Protein AF-A0A9X3VA16-F1 (afdb_monomer_lite)

Structure (mmCIF, N/CA/C/O backbone):
data_AF-A0A9X3VA16-F1
#
_entry.id   AF-A0A9X3VA16-F1
#
loop_
_atom_site.group_PDB
_atom_site.id
_atom_site.type_symbol
_atom_site.label_atom_id
_atom_site.la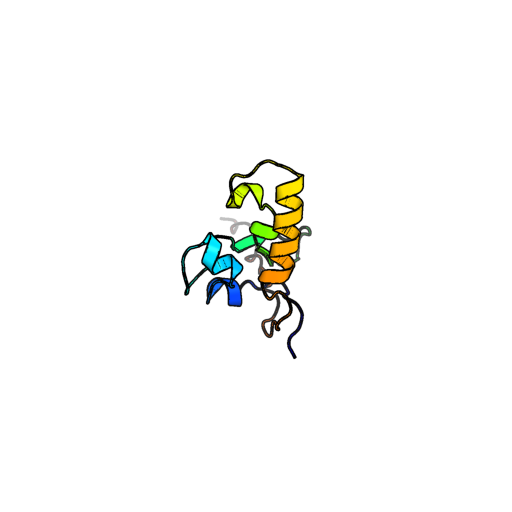bel_alt_id
_atom_site.label_comp_id
_atom_site.label_asym_id
_atom_site.label_entity_id
_atom_site.label_seq_id
_atom_site.pdbx_PDB_ins_code
_atom_site.Cartn_x
_atom_site.Cartn_y
_atom_site.Cartn_z
_atom_site.occupancy
_atom_site.B_iso_or_equiv
_atom_site.auth_seq_id
_atom_site.auth_comp_id
_atom_site.auth_asym_id
_atom_site.auth_atom_id
_atom_site.pdbx_PDB_model_num
ATOM 1 N N . MET A 1 1 ? 3.467 -24.108 -3.478 1.00 45.25 1 MET A N 1
ATOM 2 C CA . MET A 1 1 ? 4.647 -23.305 -3.099 1.00 45.25 1 MET A CA 1
ATOM 3 C C . MET A 1 1 ? 4.642 -22.084 -3.992 1.00 45.25 1 MET A C 1
ATOM 5 O O . MET A 1 1 ? 4.821 -22.261 -5.187 1.00 45.25 1 MET A O 1
ATOM 9 N N . GLY A 1 2 ? 4.381 -20.899 -3.448 1.00 57.66 2 GLY A N 1
ATOM 10 C CA . GLY A 1 2 ? 4.495 -19.650 -4.204 1.00 57.66 2 GLY A CA 1
ATOM 11 C C . GLY A 1 2 ? 5.710 -18.852 -3.734 1.00 57.66 2 GLY A C 1
ATOM 12 O O . GLY A 1 2 ? 6.189 -19.043 -2.614 1.00 57.66 2 GLY A O 1
ATOM 13 N N . ALA A 1 3 ? 6.212 -17.963 -4.586 1.00 63.38 3 ALA A N 1
ATOM 14 C CA . ALA A 1 3 ? 7.319 -17.067 -4.254 1.00 63.38 3 ALA A CA 1
ATOM 15 C C . ALA A 1 3 ? 6.915 -16.064 -3.148 1.00 63.38 3 ALA A C 1
ATOM 17 O O . ALA A 1 3 ? 5.718 -15.839 -2.929 1.00 63.38 3 ALA A O 1
ATOM 18 N N . PRO A 1 4 ? 7.872 -15.426 -2.444 1.00 72.56 4 PRO A N 1
ATOM 19 C CA . PRO A 1 4 ? 7.550 -14.291 -1.582 1.00 72.56 4 PRO A CA 1
ATOM 20 C C . PRO A 1 4 ? 6.821 -13.193 -2.368 1.00 72.56 4 PRO A C 1
ATOM 22 O O . PRO A 1 4 ? 6.943 -13.094 -3.589 1.00 72.56 4 PRO A O 1
ATOM 25 N N . CYS A 1 5 ? 6.056 -12.353 -1.664 1.00 78.75 5 CYS A N 1
ATOM 26 C CA . CYS A 1 5 ? 5.343 -11.240 -2.292 1.00 78.75 5 CYS A CA 1
ATOM 27 C C . CYS A 1 5 ? 6.310 -10.372 -3.113 1.00 78.75 5 CYS A C 1
ATOM 29 O O . CYS A 1 5 ? 7.242 -9.782 -2.569 1.00 78.75 5 CYS A O 1
ATOM 31 N N . ASN A 1 6 ? 6.065 -10.291 -4.421 1.00 80.06 6 ASN A N 1
ATOM 32 C CA . ASN A 1 6 ? 6.876 -9.535 -5.378 1.00 80.06 6 ASN A CA 1
ATOM 33 C C . ASN A 1 6 ? 6.369 -8.101 -5.602 1.00 80.06 6 ASN A C 1
ATOM 35 O O . ASN A 1 6 ? 6.942 -7.363 -6.397 1.00 80.06 6 ASN A O 1
ATOM 39 N N . GLY A 1 7 ? 5.294 -7.697 -4.918 1.00 83.69 7 GLY A N 1
ATOM 40 C CA . GLY A 1 7 ? 4.708 -6.368 -5.084 1.00 83.69 7 GLY A CA 1
ATOM 41 C C . GLY A 1 7 ? 3.855 -6.207 -6.346 1.00 83.69 7 GLY A C 1
ATOM 42 O O . GLY A 1 7 ? 3.679 -5.086 -6.810 1.00 83.69 7 GLY A O 1
ATOM 43 N N . CYS A 1 8 ? 3.286 -7.283 -6.900 1.00 86.06 8 CYS A N 1
ATOM 44 C CA . CYS A 1 8 ? 2.321 -7.183 -8.006 1.00 86.06 8 CYS A CA 1
ATOM 45 C C . CYS A 1 8 ? 1.003 -6.487 -7.606 1.00 86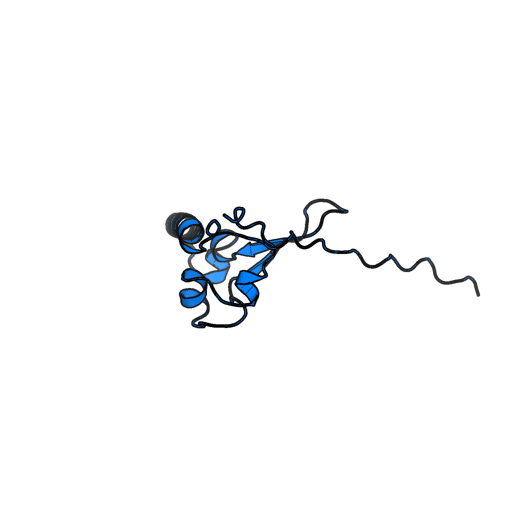.06 8 CYS A C 1
ATOM 47 O O . CYS A 1 8 ? 0.277 -5.998 -8.459 1.00 86.06 8 CYS A O 1
ATOM 49 N N . GLY A 1 9 ? 0.658 -6.456 -6.314 1.00 86.00 9 GLY A N 1
ATOM 50 C CA . GLY A 1 9 ? -0.562 -5.820 -5.803 1.00 86.00 9 GLY A CA 1
ATOM 51 C C . GLY A 1 9 ? -1.867 -6.584 -6.064 1.00 86.00 9 GLY A C 1
ATOM 52 O O . GLY A 1 9 ? -2.879 -6.214 -5.478 1.00 86.00 9 GLY A O 1
ATOM 53 N N . LEU A 1 10 ? -1.852 -7.660 -6.859 1.00 84.62 10 LEU A N 1
ATOM 54 C CA . LEU A 1 10 ? -3.054 -8.388 -7.288 1.00 84.62 10 LEU A CA 1
ATOM 55 C C . LEU A 1 10 ? -3.893 -8.896 -6.107 1.00 84.62 10 LEU A C 1
ATOM 57 O O . LEU A 1 10 ? -5.082 -8.605 -6.017 1.00 84.62 10 LEU A O 1
ATOM 61 N N . CYS A 1 11 ? -3.259 -9.588 -5.159 1.00 82.38 11 CYS A N 1
ATOM 62 C CA . CYS A 1 11 ? -3.928 -10.077 -3.956 1.00 82.38 11 CYS A CA 1
ATOM 63 C C . CYS A 1 11 ? -4.445 -8.922 -3.090 1.00 82.38 11 CYS A C 1
ATOM 65 O O . CYS A 1 11 ? -5.606 -8.938 -2.714 1.00 82.38 11 CYS A O 1
ATOM 67 N N . CYS A 1 12 ? -3.653 -7.866 -2.879 1.00 83.56 12 CYS A N 1
ATOM 68 C CA . CYS A 1 12 ? -4.082 -6.681 -2.126 1.00 83.56 12 CYS A CA 1
ATOM 69 C C . CYS A 1 12 ? -5.241 -5.897 -2.773 1.00 83.56 12 CYS A C 1
ATOM 71 O O . CYS A 1 12 ? -5.902 -5.129 -2.071 1.00 83.56 12 CYS A O 1
ATOM 73 N N . LEU A 1 13 ? -5.433 -6.010 -4.092 1.00 86.50 13 LEU A N 1
ATOM 74 C CA . LEU A 1 13 ? -6.540 -5.402 -4.838 1.00 86.50 13 LEU A CA 1
ATOM 75 C C . LEU A 1 13 ? -7.806 -6.263 -4.780 1.00 86.50 13 LEU A C 1
ATOM 77 O O . LEU A 1 13 ? -8.905 -5.716 -4.703 1.00 86.50 13 LEU A O 1
ATOM 81 N N . ALA A 1 14 ? -7.647 -7.587 -4.818 1.00 85.56 14 ALA A N 1
ATOM 82 C CA . ALA A 1 14 ? -8.750 -8.537 -4.736 1.00 85.56 14 ALA A CA 1
ATOM 83 C C . ALA A 1 14 ? -9.341 -8.590 -3.320 1.00 85.56 14 ALA A C 1
ATOM 85 O O . ALA A 1 14 ? -10.550 -8.421 -3.135 1.00 85.56 14 ALA A O 1
ATOM 86 N N . GLU A 1 15 ? -8.483 -8.781 -2.317 1.00 84.62 15 GLU A N 1
ATOM 87 C CA . GLU A 1 15 ? -8.885 -8.852 -0.921 1.00 84.62 15 GLU A CA 1
ATOM 88 C C . GLU A 1 15 ? -7.805 -8.317 0.036 1.00 84.62 15 GLU A C 1
ATOM 90 O O . GLU A 1 15 ? -6.597 -8.484 -0.160 1.00 84.62 15 GLU A O 1
ATOM 95 N N . PRO A 1 16 ? -8.211 -7.655 1.125 1.00 84.62 16 PRO A N 1
ATOM 96 C CA . PRO A 1 16 ? -7.264 -7.207 2.124 1.00 84.62 16 PRO A CA 1
ATOM 97 C C . PRO A 1 16 ? -6.728 -8.393 2.943 1.00 84.62 16 PRO A C 1
ATOM 99 O O . PRO A 1 16 ? -7.489 -9.202 3.468 1.00 84.62 16 PRO A O 1
ATOM 102 N N . CYS A 1 17 ? -5.407 -8.441 3.150 1.00 84.94 17 CYS A N 1
ATOM 103 C CA . CYS A 1 17 ? -4.781 -9.355 4.117 1.00 84.94 17 CYS A CA 1
ATOM 104 C C . CYS A 1 17 ? -5.306 -9.109 5.553 1.00 84.94 17 CYS A C 1
ATOM 106 O O . CYS A 1 17 ? -5.916 -8.067 5.793 1.00 84.94 17 CYS A O 1
ATOM 108 N N . PRO A 1 18 ? -5.034 -9.974 6.552 1.00 83.88 18 PRO A N 1
ATOM 109 C CA . PRO A 1 18 ? -5.529 -9.782 7.924 1.00 83.88 18 PRO A CA 1
ATOM 110 C C . PRO A 1 18 ? -5.221 -8.399 8.519 1.00 83.88 18 PRO A C 1
ATOM 112 O O . PRO A 1 18 ? -6.086 -7.766 9.124 1.00 83.88 18 PRO A O 1
ATOM 115 N N . LEU A 1 19 ? -4.015 -7.874 8.271 1.00 86.12 19 LEU A N 1
ATOM 116 C CA . LEU A 1 19 ? -3.672 -6.492 8.621 1.00 86.12 19 LEU A CA 1
ATOM 117 C C . LEU A 1 19 ? -4.499 -5.479 7.819 1.00 86.12 19 LEU A C 1
ATOM 119 O O . LEU A 1 19 ? -5.021 -4.518 8.377 1.00 86.12 19 LEU A O 1
ATOM 123 N N . GLY A 1 20 ? -4.616 -5.707 6.511 1.00 87.31 20 GLY A N 1
ATOM 124 C CA . GLY A 1 20 ? -5.443 -4.936 5.591 1.00 87.31 20 GLY A CA 1
ATOM 125 C C . GLY A 1 20 ? -6.888 -4.826 6.067 1.00 87.31 20 GLY A C 1
ATOM 126 O O . GLY A 1 20 ? -7.450 -3.737 6.016 1.00 87.31 20 GLY A O 1
ATOM 127 N N . MET A 1 21 ? -7.478 -5.907 6.582 1.00 89.62 21 MET A N 1
ATOM 128 C CA . MET A 1 21 ? -8.839 -5.908 7.117 1.00 89.62 21 MET A CA 1
ATOM 129 C C . MET A 1 21 ? -8.955 -4.994 8.332 1.00 89.62 21 MET A C 1
ATOM 131 O O . MET A 1 21 ? -9.927 -4.254 8.446 1.00 89.62 21 MET A O 1
ATOM 135 N N . LEU A 1 22 ? -7.949 -4.996 9.212 1.00 87.56 22 LEU A N 1
ATOM 136 C CA . LEU A 1 22 ? -7.926 -4.135 10.393 1.00 87.56 22 LEU A CA 1
ATOM 137 C C . LEU A 1 22 ? -7.833 -2.649 10.014 1.00 87.56 22 LEU A C 1
ATOM 139 O O . LEU A 1 22 ? -8.581 -1.834 10.550 1.00 87.56 22 LEU A O 1
ATOM 143 N N . VAL A 1 23 ? -6.950 -2.300 9.071 1.00 88.06 23 VAL A N 1
ATOM 144 C CA . VAL A 1 23 ? -6.724 -0.895 8.677 1.00 88.06 23 VAL A CA 1
ATOM 145 C C . VAL A 1 23 ? -7.785 -0.359 7.716 1.00 88.06 23 VAL A C 1
ATOM 147 O O . VAL A 1 23 ? -8.131 0.815 7.781 1.00 88.06 23 VAL A O 1
ATOM 150 N N . SER A 1 24 ? -8.330 -1.200 6.834 1.00 87.00 24 SER A N 1
ATOM 151 C CA . SER A 1 24 ? -9.370 -0.802 5.871 1.00 87.00 24 SER A CA 1
ATOM 152 C C . SER A 1 24 ? -10.792 -0.999 6.389 1.00 87.00 24 SER A C 1
ATOM 154 O O . SER A 1 24 ? -11.718 -0.430 5.812 1.00 87.00 24 SER A O 1
ATOM 156 N N . ARG A 1 25 ? -10.975 -1.802 7.450 1.00 88.56 25 ARG A N 1
ATOM 157 C CA . ARG A 1 25 ? -12.276 -2.276 7.958 1.00 88.56 25 ARG A CA 1
ATOM 158 C C . ARG A 1 25 ? -13.136 -2.955 6.885 1.00 88.56 25 ARG A C 1
ATOM 160 O O . ARG A 1 25 ? -14.362 -2.902 6.937 1.00 88.56 25 ARG A O 1
ATOM 167 N N . ARG A 1 26 ? -12.496 -3.594 5.903 1.00 84.88 26 ARG A N 1
ATOM 168 C CA . ARG A 1 26 ? -13.136 -4.310 4.789 1.00 84.88 26 ARG A CA 1
ATOM 169 C C . ARG A 1 26 ? -12.629 -5.743 4.743 1.00 84.88 26 ARG A C 1
ATOM 171 O O . ARG A 1 26 ? -11.519 -6.016 5.183 1.00 84.88 26 ARG A O 1
ATOM 178 N N . ARG A 1 27 ? -13.445 -6.649 4.207 1.00 84.56 27 ARG A N 1
ATOM 179 C CA . ARG A 1 27 ? -13.068 -8.055 3.974 1.00 84.56 27 ARG A CA 1
ATOM 180 C C . ARG A 1 27 ? -12.882 -8.394 2.496 1.00 84.56 27 ARG A C 1
ATOM 182 O O . ARG A 1 27 ? -12.369 -9.455 2.192 1.00 84.56 27 ARG A O 1
ATOM 189 N N . THR A 1 28 ? -13.278 -7.499 1.595 1.00 85.00 28 THR A N 1
ATOM 190 C CA . THR A 1 28 ? -13.183 -7.672 0.142 1.00 85.00 28 THR A CA 1
ATOM 191 C C . THR A 1 28 ? -12.784 -6.354 -0.522 1.00 85.00 28 THR A C 1
ATOM 193 O O . THR A 1 28 ? -12.996 -5.273 0.043 1.00 85.00 28 THR A O 1
ATOM 196 N N . GLY A 1 29 ? -12.209 -6.448 -1.721 1.00 86.44 29 GLY A N 1
ATOM 197 C CA . GLY A 1 29 ? -11.755 -5.306 -2.507 1.00 86.44 29 GLY A CA 1
ATOM 198 C C . GLY A 1 29 ? -10.388 -4.769 -2.084 1.00 86.44 29 GLY A C 1
ATOM 199 O O . GLY A 1 29 ? -9.674 -5.358 -1.272 1.00 86.44 29 GLY A O 1
ATOM 200 N N . ALA A 1 30 ? -10.027 -3.617 -2.649 1.00 88.81 30 ALA A N 1
ATOM 201 C CA . ALA A 1 30 ? -8.683 -3.077 -2.519 1.00 88.81 30 ALA A CA 1
ATOM 202 C C . ALA A 1 30 ? -8.354 -2.607 -1.092 1.00 88.81 30 ALA A C 1
ATOM 204 O O . ALA A 1 30 ? -9.084 -1.830 -0.469 1.00 88.81 30 ALA A O 1
ATOM 205 N N . CYS A 1 31 ? -7.195 -3.034 -0.594 1.00 89.69 31 CYS A N 1
ATOM 206 C CA . CYS A 1 31 ? -6.659 -2.606 0.690 1.00 89.69 31 CYS A CA 1
ATOM 207 C C . CYS A 1 31 ? -6.328 -1.103 0.689 1.00 89.69 31 CYS A C 1
ATOM 209 O O . CYS A 1 31 ? -5.557 -0.623 -0.141 1.00 89.69 31 CYS A O 1
ATOM 211 N N . VAL A 1 32 ? -6.813 -0.369 1.699 1.00 90.06 32 VAL A N 1
ATOM 212 C CA . VAL A 1 32 ? -6.561 1.080 1.856 1.00 90.06 32 VAL A CA 1
ATOM 213 C C . VAL A 1 32 ? -5.082 1.424 2.049 1.00 90.06 32 VAL A C 1
ATOM 215 O O . VAL A 1 32 ? -4.681 2.561 1.819 1.00 90.06 32 VAL A O 1
ATOM 218 N N . ALA A 1 33 ? -4.263 0.462 2.482 1.00 90.19 33 ALA A N 1
ATOM 219 C CA . ALA A 1 33 ? -2.829 0.643 2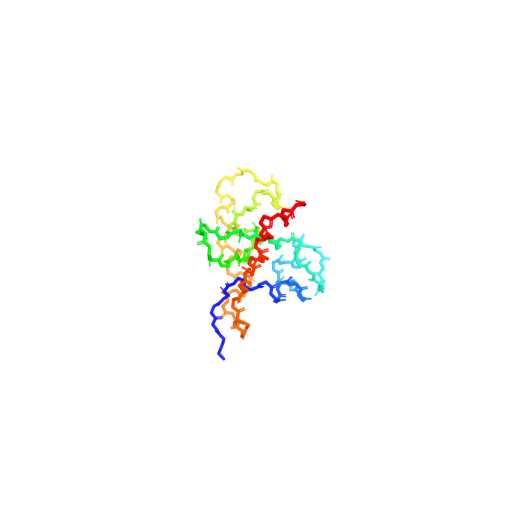.663 1.00 90.19 33 ALA A CA 1
ATOM 220 C C . ALA A 1 33 ? -2.027 0.340 1.387 1.00 90.19 33 ALA A C 1
ATOM 222 O O . ALA A 1 33 ? -0.818 0.520 1.398 1.00 90.19 33 ALA A O 1
ATOM 223 N N . LEU A 1 34 ? -2.637 -0.125 0.294 1.00 90.25 34 LEU A N 1
ATOM 224 C CA . LEU A 1 34 ? -1.911 -0.386 -0.949 1.00 90.25 34 LEU A CA 1
ATOM 225 C C . LEU A 1 34 ? -1.405 0.929 -1.562 1.00 90.25 34 LEU A C 1
ATOM 227 O O . LEU A 1 34 ? -2.166 1.887 -1.714 1.00 90.25 34 LEU A O 1
ATOM 231 N N . ARG A 1 35 ? -0.117 0.998 -1.899 1.00 90.06 35 ARG A N 1
ATOM 232 C CA . ARG A 1 35 ? 0.516 2.177 -2.506 1.00 90.06 35 ARG A CA 1
ATOM 233 C C . ARG A 1 35 ? 1.336 1.763 -3.717 1.00 90.06 35 ARG A C 1
ATOM 235 O O . ARG A 1 35 ? 1.979 0.720 -3.693 1.00 90.06 35 ARG A O 1
ATOM 242 N N . TRP A 1 36 ? 1.320 2.581 -4.762 1.00 89.00 36 TRP A N 1
ATOM 243 C CA . TRP A 1 36 ? 2.220 2.422 -5.900 1.00 89.00 36 TRP A CA 1
ATOM 244 C C . TRP A 1 36 ? 3.583 3.038 -5.572 1.00 89.00 36 TRP A C 1
ATOM 246 O O . TRP A 1 36 ? 3.650 4.172 -5.102 1.00 89.00 36 TRP A O 1
ATOM 256 N N . SER A 1 37 ? 4.654 2.291 -5.815 1.00 88.44 37 SER A N 1
ATOM 257 C CA . SER A 1 37 ? 6.038 2.749 -5.757 1.00 88.44 37 SER A CA 1
ATOM 258 C C . SER A 1 37 ? 6.563 2.823 -7.190 1.00 88.44 37 SER A C 1
ATOM 260 O O . SER A 1 37 ? 6.683 1.774 -7.831 1.00 88.44 37 SER A O 1
ATOM 262 N N . PRO A 1 38 ? 6.882 4.018 -7.714 1.00 85.25 38 PRO A N 1
ATOM 263 C CA . PRO A 1 38 ? 7.514 4.125 -9.022 1.00 85.25 38 PRO A CA 1
ATOM 264 C C . PRO A 1 38 ? 8.876 3.421 -9.007 1.00 85.25 38 PRO A C 1
ATOM 266 O O . PRO A 1 38 ? 9.487 3.255 -7.946 1.00 85.25 38 PRO A O 1
ATOM 269 N N . ALA A 1 39 ? 9.335 2.989 -10.179 1.00 83.31 39 ALA A N 1
ATOM 270 C CA . ALA A 1 39 ? 10.680 2.458 -10.317 1.00 83.31 39 ALA A CA 1
ATOM 271 C C . ALA A 1 39 ? 11.716 3.563 -10.095 1.00 83.31 39 ALA A C 1
ATOM 273 O O . ALA A 1 39 ? 11.519 4.706 -10.508 1.00 83.31 39 ALA A O 1
ATOM 274 N N . GLU A 1 40 ? 12.826 3.210 -9.454 1.00 81.75 40 GLU A N 1
ATOM 275 C CA . GLU A 1 40 ? 13.925 4.145 -9.201 1.00 81.75 40 GLU A CA 1
ATOM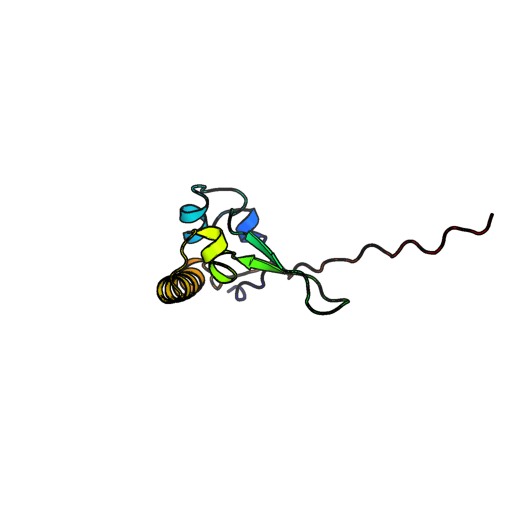 276 C C . GLU A 1 40 ? 14.707 4.452 -10.484 1.00 81.75 40 GLU A C 1
ATOM 278 O O . GLU A 1 40 ? 15.234 5.554 -10.638 1.00 81.75 40 GLU A O 1
ATOM 283 N N . ARG A 1 41 ? 14.772 3.493 -11.420 1.00 79.19 41 ARG A N 1
ATOM 284 C CA . ARG A 1 41 ? 15.506 3.642 -12.678 1.00 79.19 41 ARG A CA 1
ATOM 285 C C . ARG A 1 41 ? 14.574 3.834 -13.875 1.00 79.19 41 ARG A C 1
ATOM 287 O O . ARG A 1 41 ? 13.549 3.157 -13.978 1.00 79.19 41 ARG A O 1
ATOM 294 N N . PRO A 1 42 ? 14.950 4.701 -14.832 1.00 71.19 42 PRO A N 1
ATOM 295 C CA . PRO A 1 42 ? 14.278 4.779 -16.121 1.00 71.19 42 PRO A CA 1
ATOM 296 C C . PRO A 1 42 ? 14.331 3.426 -16.846 1.00 71.19 42 PRO A C 1
ATOM 298 O O . PRO A 1 42 ? 15.410 2.871 -17.031 1.00 71.19 42 PRO A O 1
ATOM 301 N N . GLY A 1 43 ? 13.174 2.914 -17.274 1.00 72.56 43 GLY A N 1
ATOM 302 C CA . GLY A 1 43 ? 13.059 1.639 -17.998 1.00 72.56 43 GLY A CA 1
ATOM 303 C C . GLY A 1 43 ? 12.667 0.434 -17.137 1.00 72.56 43 GLY A C 1
ATOM 304 O O . GLY A 1 43 ? 12.368 -0.618 -17.691 1.00 72.56 43 GLY A O 1
ATOM 305 N N . GLU A 1 44 ? 12.608 0.583 -15.813 1.00 76.38 44 GLU A N 1
ATOM 306 C CA . GLU A 1 44 ? 12.073 -0.439 -14.908 1.00 76.38 44 GLU A CA 1
ATOM 307 C C . GLU A 1 44 ? 10.574 -0.206 -14.623 1.00 76.38 44 GLU A C 1
ATOM 309 O O . GLU A 1 44 ? 10.086 0.929 -14.605 1.00 76.38 44 GLU A O 1
ATOM 314 N N . GLY A 1 45 ? 9.830 -1.291 -14.387 1.00 76.44 45 GLY A N 1
ATOM 315 C CA . GLY A 1 45 ? 8.439 -1.238 -13.942 1.00 76.44 45 GLY A CA 1
ATOM 316 C C . GLY A 1 45 ? 8.322 -0.869 -12.461 1.00 76.44 45 GLY A C 1
ATOM 317 O O . GLY A 1 45 ? 9.120 -1.311 -11.636 1.00 76.44 45 GLY A O 1
ATOM 318 N N . GLY A 1 46 ? 7.332 -0.045 -12.102 1.00 84.44 46 GLY A N 1
ATOM 319 C CA . GLY A 1 46 ? 7.033 0.223 -10.692 1.00 84.44 46 GLY A CA 1
ATOM 320 C C . GLY A 1 46 ? 6.406 -0.988 -9.994 1.00 84.44 46 GLY A C 1
ATOM 321 O O . GLY A 1 46 ? 6.014 -1.965 -10.626 1.00 84.44 46 GLY A O 1
ATOM 322 N N . ARG A 1 47 ? 6.292 -0.928 -8.669 1.00 86.81 47 ARG A N 1
ATOM 323 C CA . ARG A 1 47 ? 5.736 -2.016 -7.851 1.00 86.81 47 ARG A CA 1
ATOM 324 C C . ARG A 1 47 ? 4.768 -1.494 -6.810 1.00 86.81 47 ARG A C 1
ATOM 326 O O . ARG A 1 47 ? 4.916 -0.383 -6.312 1.00 86.81 47 ARG A O 1
ATOM 333 N N . TYR A 1 48 ? 3.825 -2.321 -6.390 1.00 88.31 48 TYR A N 1
ATOM 334 C CA . TYR A 1 48 ? 2.989 -2.013 -5.242 1.00 88.31 48 TYR A CA 1
ATOM 335 C C . TYR A 1 48 ? 3.681 -2.368 -3.924 1.00 88.31 48 TYR A C 1
ATOM 337 O O . TYR A 1 48 ? 4.280 -3.432 -3.767 1.00 88.31 48 TYR A O 1
ATOM 345 N N . VAL A 1 49 ? 3.545 -1.480 -2.943 1.00 88.31 49 VAL A N 1
ATOM 346 C CA . VAL A 1 49 ? 4.055 -1.638 -1.581 1.00 88.31 49 VAL A CA 1
ATOM 347 C C . VAL A 1 49 ? 2.929 -1.460 -0.566 1.00 88.31 49 VAL A C 1
ATOM 349 O O . VAL A 1 49 ? 1.940 -0.764 -0.808 1.00 88.31 49 VAL A O 1
ATOM 352 N N . CYS A 1 50 ? 3.067 -2.092 0.599 1.00 89.19 50 CYS A N 1
ATOM 353 C CA . CYS A 1 50 ? 2.146 -1.864 1.705 1.00 89.19 50 CYS A CA 1
ATOM 354 C C . CYS A 1 50 ? 2.538 -0.588 2.457 1.00 89.19 50 CYS A C 1
ATOM 356 O O . CYS A 1 50 ? 3.636 -0.497 3.003 1.00 89.19 50 CYS A O 1
ATOM 358 N N . GLY A 1 51 ? 1.617 0.365 2.552 1.00 89.88 51 GLY A N 1
ATOM 359 C CA . GLY A 1 51 ? 1.758 1.606 3.306 1.00 89.88 51 GLY A CA 1
ATOM 360 C C . GLY A 1 51 ? 2.077 1.363 4.777 1.00 89.88 51 GLY A C 1
ATOM 361 O O . GLY A 1 51 ? 2.916 2.054 5.319 1.00 89.88 51 GLY A O 1
ATOM 362 N N . MET A 1 52 ? 1.556 0.303 5.403 1.00 89.12 52 MET A N 1
ATOM 363 C CA . MET A 1 52 ? 1.933 -0.048 6.784 1.00 89.12 52 MET A CA 1
ATOM 364 C C . MET A 1 52 ? 3.412 -0.451 6.946 1.00 89.12 52 MET A C 1
ATOM 366 O O . MET A 1 52 ? 3.943 -0.431 8.053 1.00 89.12 52 MET A O 1
ATOM 370 N N . VAL A 1 53 ? 4.087 -0.822 5.854 1.00 86.56 53 VAL A N 1
ATOM 371 C CA . VAL A 1 53 ? 5.517 -1.171 5.841 1.00 86.56 53 VAL A CA 1
ATOM 372 C C . VAL A 1 53 ? 6.374 0.005 5.369 1.00 86.56 53 VAL A C 1
ATOM 374 O O . VAL A 1 53 ? 7.446 0.238 5.932 1.00 86.56 53 VAL A O 1
ATOM 377 N N . ALA A 1 54 ? 5.919 0.709 4.330 1.00 88.50 54 ALA A N 1
ATOM 378 C CA . ALA A 1 54 ? 6.636 1.822 3.713 1.00 88.50 54 ALA A CA 1
ATOM 379 C C . ALA A 1 54 ? 6.507 3.122 4.521 1.00 88.50 54 ALA A C 1
ATOM 381 O O . ALA A 1 54 ? 7.505 3.797 4.749 1.00 88.50 54 ALA A O 1
ATOM 382 N N . ASP A 1 55 ? 5.301 3.434 4.991 1.00 87.94 55 ASP A N 1
ATOM 383 C CA . ASP A 1 55 ? 4.975 4.626 5.774 1.00 87.94 55 ASP A CA 1
ATOM 384 C C . ASP A 1 55 ? 3.828 4.342 6.774 1.00 87.94 55 ASP A C 1
ATOM 386 O O . ASP A 1 55 ? 2.671 4.730 6.565 1.00 87.94 55 ASP A O 1
ATOM 390 N N . PRO A 1 56 ? 4.112 3.624 7.880 1.00 85.88 56 PRO A N 1
ATOM 391 C CA . PRO A 1 56 ? 3.104 3.344 8.899 1.00 85.88 56 PRO A CA 1
ATOM 392 C C . PRO A 1 56 ? 2.550 4.614 9.557 1.00 85.88 56 PRO A C 1
ATOM 394 O O . PRO A 1 56 ? 1.415 4.593 10.038 1.00 85.88 56 PRO A O 1
ATOM 397 N N . ALA A 1 57 ? 3.311 5.714 9.572 1.00 87.00 57 ALA A N 1
ATOM 398 C CA . ALA A 1 57 ? 2.870 6.980 10.147 1.00 87.00 57 ALA A CA 1
ATOM 399 C C . ALA A 1 57 ? 1.739 7.590 9.312 1.00 87.00 57 ALA A C 1
ATOM 401 O O . ALA A 1 57 ? 0.712 7.969 9.872 1.00 87.00 57 ALA A O 1
ATOM 402 N N . GLY A 1 58 ? 1.872 7.588 7.983 1.00 84.50 58 GLY A N 1
ATOM 403 C CA . GLY A 1 58 ? 0.829 8.051 7.064 1.00 84.50 58 GLY A CA 1
ATOM 404 C C . GLY A 1 58 ? -0.461 7.222 7.091 1.00 84.50 58 GLY A C 1
ATOM 405 O O . GLY A 1 58 ? -1.517 7.730 6.725 1.00 84.50 58 GLY A O 1
ATOM 406 N N . VAL A 1 59 ? -0.412 5.962 7.547 1.00 84.62 59 VAL A N 1
ATOM 407 C CA . VAL A 1 59 ? -1.608 5.101 7.668 1.00 84.62 59 VAL A CA 1
ATOM 408 C C . VAL A 1 59 ? -2.250 5.177 9.058 1.00 84.62 59 VAL A C 1
ATOM 410 O O . VAL A 1 59 ? -3.473 5.175 9.164 1.00 84.62 59 VAL A O 1
ATOM 413 N N . THR A 1 60 ? -1.450 5.222 10.128 1.00 85.00 60 THR A N 1
ATOM 414 C CA . THR A 1 60 ? -1.942 5.153 11.522 1.00 85.00 60 THR A CA 1
ATOM 415 C C . THR A 1 60 ? -2.046 6.506 12.224 1.00 85.00 60 THR A C 1
ATOM 417 O O . THR A 1 60 ? -2.680 6.603 13.272 1.00 85.00 60 THR A O 1
ATOM 420 N N . GLY A 1 61 ? -1.398 7.546 11.695 1.00 84.94 61 GLY A N 1
ATOM 421 C CA . GLY A 1 61 ? -1.253 8.851 12.346 1.00 84.94 61 GLY A CA 1
ATOM 422 C C . GLY A 1 61 ? -0.265 8.867 13.521 1.00 84.94 61 GLY A C 1
ATOM 423 O O . GLY A 1 61 ? -0.078 9.903 14.160 1.00 84.94 61 GLY A O 1
ATOM 424 N N . TRP A 1 62 ? 0.379 7.739 13.840 1.00 84.94 62 TRP A N 1
ATOM 425 C CA . TRP A 1 62 ? 1.321 7.649 14.955 1.00 84.94 62 TRP A CA 1
ATOM 426 C C . TRP A 1 62 ? 2.685 8.228 14.576 1.00 84.94 62 TRP A C 1
ATOM 428 O O . TRP A 1 62 ? 3.177 8.031 13.469 1.00 84.94 62 TRP A O 1
ATOM 438 N N . ARG A 1 63 ? 3.330 8.924 15.519 1.00 86.44 63 ARG A N 1
ATOM 439 C CA . ARG A 1 63 ? 4.621 9.606 15.288 1.00 86.44 63 ARG A CA 1
ATOM 440 C C . ARG A 1 63 ? 5.775 9.052 16.123 1.00 86.44 63 ARG A C 1
ATOM 442 O O . ARG A 1 63 ? 6.916 9.464 15.947 1.00 86.44 63 ARG A O 1
ATOM 449 N N . ASN A 1 64 ? 5.499 8.120 17.035 1.00 89.06 64 ASN A N 1
ATOM 450 C CA . ASN A 1 64 ? 6.533 7.528 17.877 1.00 89.06 64 ASN A CA 1
ATOM 451 C C . ASN A 1 64 ? 7.386 6.540 17.061 1.00 89.06 64 ASN A C 1
ATOM 453 O O . ASN A 1 64 ? 6.890 5.505 16.616 1.00 89.06 64 ASN A O 1
ATOM 457 N N . ALA A 1 65 ? 8.681 6.833 16.915 1.00 85.75 65 ALA A N 1
ATOM 458 C CA . ALA A 1 65 ? 9.618 6.036 16.125 1.00 85.75 65 ALA A CA 1
ATOM 459 C C . ALA A 1 65 ? 9.699 4.561 16.561 1.00 85.75 65 ALA A C 1
ATOM 461 O O . ALA A 1 65 ? 9.781 3.672 15.714 1.00 85.75 65 ALA A O 1
ATOM 462 N N . TRP A 1 66 ? 9.631 4.278 17.865 1.00 88.81 66 TRP A N 1
ATOM 463 C CA . TRP A 1 66 ? 9.625 2.904 18.372 1.00 88.81 66 TRP A CA 1
ATOM 464 C C . TRP A 1 66 ? 8.355 2.162 17.964 1.00 88.81 66 TRP A C 1
ATOM 466 O O . TRP A 1 66 ? 8.430 1.039 17.464 1.00 88.81 66 TRP A O 1
ATOM 476 N N . ALA A 1 67 ? 7.199 2.809 18.106 1.00 86.88 67 ALA A N 1
ATOM 477 C CA . ALA A 1 67 ? 5.925 2.221 17.711 1.00 86.88 67 ALA A CA 1
ATOM 478 C C . ALA A 1 67 ? 5.881 1.934 16.200 1.00 86.88 67 ALA A C 1
ATOM 480 O O . ALA A 1 67 ? 5.456 0.857 15.788 1.00 86.88 67 ALA A O 1
ATOM 481 N N . LEU A 1 68 ? 6.402 2.846 15.373 1.00 87.38 68 LEU A N 1
ATOM 482 C CA . LEU A 1 68 ? 6.484 2.667 13.919 1.00 87.38 68 LEU A CA 1
ATOM 483 C C . LEU A 1 68 ? 7.388 1.491 13.518 1.00 87.38 68 LEU A C 1
ATOM 485 O O . LEU A 1 68 ? 7.047 0.739 12.603 1.00 87.38 68 LEU A O 1
ATOM 489 N N . ARG A 1 69 ? 8.510 1.274 14.220 1.00 86.19 69 ARG A N 1
ATOM 490 C CA . ARG A 1 69 ? 9.385 0.109 13.986 1.00 86.19 69 ARG A CA 1
ATOM 491 C C . ARG A 1 69 ? 8.677 -1.207 14.298 1.00 86.19 69 ARG A C 1
ATOM 493 O O . ARG A 1 69 ? 8.756 -2.142 13.500 1.00 86.19 69 ARG A O 1
ATOM 500 N N . TRP A 1 70 ? 7.965 -1.266 15.422 1.00 87.88 70 TRP A N 1
ATOM 501 C CA . TRP A 1 70 ? 7.164 -2.433 15.796 1.00 87.88 70 TRP A CA 1
ATOM 502 C C . TRP A 1 70 ? 6.033 -2.693 14.800 1.00 87.88 70 TRP A C 1
ATOM 504 O O . TRP A 1 70 ? 5.863 -3.829 14.357 1.00 87.88 70 TRP A O 1
ATOM 514 N N . LEU A 1 71 ? 5.318 -1.645 14.381 1.00 86.88 71 LEU A N 1
ATOM 515 C 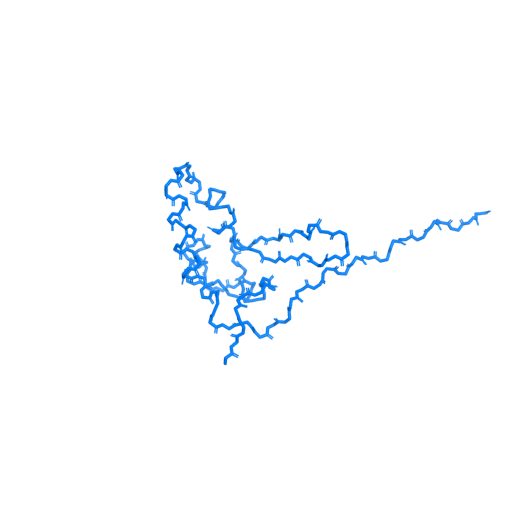CA . LEU A 1 71 ? 4.270 -1.733 13.364 1.00 86.88 71 LEU A CA 1
ATOM 516 C C . LEU A 1 71 ? 4.808 -2.289 12.048 1.00 86.88 71 LEU A C 1
ATOM 518 O O . LEU A 1 71 ? 4.194 -3.189 11.481 1.00 86.88 71 LEU A O 1
ATOM 522 N N . LYS A 1 72 ? 5.973 -1.825 11.587 1.00 86.06 72 LYS A N 1
ATOM 523 C CA . LYS A 1 72 ? 6.607 -2.335 10.365 1.00 86.06 72 LYS A CA 1
ATOM 524 C C . LYS A 1 72 ? 6.921 -3.831 10.463 1.00 86.06 72 LYS A C 1
ATOM 526 O O . LYS A 1 72 ? 6.583 -4.587 9.553 1.00 86.06 72 LYS A O 1
ATOM 531 N N . ALA A 1 73 ? 7.533 -4.267 11.565 1.00 84.44 73 ALA A N 1
ATOM 532 C CA . ALA A 1 73 ? 7.879 -5.673 11.778 1.00 84.44 73 ALA A CA 1
ATOM 533 C C . ALA A 1 73 ? 6.631 -6.567 11.868 1.00 84.44 73 ALA A C 1
ATOM 535 O O . ALA A 1 73 ? 6.566 -7.621 11.233 1.00 84.44 73 ALA A O 1
ATOM 536 N N . LEU A 1 74 ? 5.610 -6.122 12.608 1.00 84.31 74 LEU A N 1
ATOM 537 C CA . LEU A 1 74 ? 4.336 -6.829 12.708 1.00 84.31 74 LEU A CA 1
ATOM 538 C C . LEU A 1 74 ? 3.645 -6.914 11.346 1.00 84.31 74 LEU A C 1
ATOM 540 O O . LEU A 1 74 ? 3.141 -7.973 10.983 1.00 84.31 74 LEU A O 1
ATOM 544 N N . SER A 1 75 ? 3.687 -5.826 10.575 1.00 85.38 75 SER A N 1
ATOM 545 C CA . SER A 1 75 ? 3.088 -5.761 9.246 1.00 85.38 75 SER A CA 1
ATOM 546 C C . SER A 1 75 ? 3.709 -6.785 8.305 1.00 85.38 75 SER A C 1
ATOM 548 O O . SER A 1 75 ? 2.983 -7.564 7.698 1.00 85.38 75 SER A O 1
ATOM 550 N N . LEU A 1 76 ? 5.040 -6.871 8.248 1.00 80.19 76 LEU A N 1
ATOM 551 C CA . LEU A 1 76 ? 5.733 -7.888 7.448 1.00 80.19 76 LEU A CA 1
ATOM 552 C C . LEU A 1 76 ? 5.324 -9.317 7.834 1.00 80.19 76 LEU A C 1
ATOM 554 O O . LEU A 1 76 ? 5.150 -10.161 6.960 1.00 80.19 76 LEU A O 1
ATOM 558 N N . ARG A 1 77 ? 5.105 -9.573 9.128 1.00 81.06 77 ARG A N 1
ATOM 559 C CA . ARG A 1 77 ? 4.658 -10.881 9.624 1.00 81.06 77 ARG A CA 1
ATOM 560 C C . ARG A 1 77 ? 3.187 -11.176 9.310 1.00 81.06 77 ARG A C 1
ATOM 562 O O . ARG A 1 77 ? 2.828 -12.333 9.131 1.00 81.06 77 ARG A O 1
ATOM 569 N N . TRP A 1 78 ? 2.338 -10.150 9.259 1.00 76.75 78 TRP A N 1
ATOM 570 C CA . TRP A 1 78 ? 0.882 -10.282 9.107 1.00 76.75 78 TRP A CA 1
ATOM 571 C C . TRP A 1 78 ? 0.375 -10.200 7.669 1.00 76.75 78 TRP A C 1
ATOM 573 O O . TRP A 1 78 ? -0.706 -10.708 7.385 1.00 76.75 78 TRP A O 1
ATOM 583 N N . ILE A 1 79 ? 1.116 -9.575 6.751 1.00 72.94 79 ILE A N 1
ATOM 584 C CA . ILE A 1 79 ? 0.664 -9.375 5.361 1.00 72.94 79 ILE A CA 1
ATOM 585 C C . ILE A 1 79 ? 0.617 -10.699 4.573 1.00 72.94 79 ILE A C 1
ATOM 587 O O . ILE A 1 79 ? 0.247 -10.702 3.406 1.00 72.94 79 ILE A O 1
ATOM 591 N N . ALA A 1 80 ? 0.971 -11.838 5.184 1.00 64.75 80 ALA A N 1
ATOM 592 C CA . ALA A 1 80 ? 1.146 -13.105 4.475 1.00 64.75 80 ALA A CA 1
ATOM 593 C C . ALA A 1 80 ? 2.064 -12.939 3.245 1.00 64.75 80 ALA A C 1
ATOM 595 O O . ALA A 1 80 ? 1.971 -13.697 2.281 1.00 64.75 80 ALA A O 1
ATOM 596 N N . ALA A 1 81 ? 2.962 -11.941 3.279 1.00 60.38 81 ALA A N 1
ATOM 597 C CA . ALA A 1 81 ? 3.940 -11.641 2.245 1.00 60.38 81 ALA A CA 1
ATOM 598 C C . ALA A 1 81 ? 4.977 -12.773 2.212 1.00 60.38 81 ALA A C 1
ATOM 600 O O . ALA A 1 81 ? 6.058 -12.660 2.774 1.00 60.38 81 ALA A O 1
ATOM 601 N N . GLY A 1 82 ? 4.597 -13.912 1.638 1.00 53.41 82 GLY A N 1
ATOM 602 C CA . GLY A 1 82 ? 5.322 -15.172 1.794 1.00 53.41 82 GLY A CA 1
ATOM 603 C C . GLY A 1 82 ? 4.447 -16.426 1.796 1.00 53.41 82 GLY A C 1
ATOM 604 O O . GLY A 1 82 ? 4.993 -17.514 1.697 1.00 53.41 82 GLY A O 1
ATOM 605 N N . GLN A 1 83 ? 3.114 -16.310 1.867 1.00 57.91 83 GLN A N 1
ATOM 606 C CA . GLN A 1 83 ? 2.209 -17.460 1.694 1.00 57.91 83 GLN A CA 1
ATOM 607 C C . GLN A 1 83 ? 2.013 -17.853 0.215 1.00 57.91 83 GLN A C 1
ATOM 609 O O . GLN A 1 83 ? 1.340 -18.835 -0.076 1.00 57.91 83 GLN A O 1
ATOM 614 N N . GLY A 1 84 ? 2.672 -17.135 -0.702 1.00 57.59 84 GLY A N 1
ATOM 615 C CA . GLY A 1 84 ? 2.760 -17.448 -2.122 1.00 57.59 84 GLY A CA 1
ATOM 616 C C . GLY A 1 84 ? 2.217 -16.328 -3.003 1.00 57.59 84 GLY A C 1
ATOM 617 O O . GLY A 1 84 ? 1.080 -15.897 -2.846 1.00 57.59 84 GLY A O 1
ATOM 618 N N . CYS A 1 85 ? 3.046 -15.835 -3.920 1.00 70.62 85 CYS A N 1
ATOM 619 C CA . CYS A 1 85 ? 2.618 -15.027 -5.054 1.00 70.62 85 CYS A CA 1
ATOM 620 C C . CYS A 1 85 ? 2.858 -15.830 -6.333 1.00 70.62 85 CYS A C 1
ATOM 622 O O . CYS A 1 85 ? 4.007 -16.130 -6.658 1.00 70.62 85 CYS A O 1
ATOM 624 N N . ASP A 1 86 ? 1.780 -16.142 -7.049 1.00 71.69 86 ASP A N 1
ATOM 625 C CA . ASP A 1 86 ? 1.843 -16.834 -8.344 1.00 71.69 86 ASP A CA 1
ATOM 626 C C . ASP A 1 86 ? 1.748 -15.848 -9.524 1.00 71.69 86 ASP A C 1
ATOM 628 O O . ASP A 1 86 ? 1.864 -16.221 -10.690 1.00 71.69 86 ASP A O 1
ATOM 632 N N . ALA A 1 87 ? 1.545 -14.561 -9.230 1.00 72.56 87 ALA A N 1
ATOM 633 C CA . ALA A 1 87 ? 1.452 -13.509 -10.229 1.00 72.56 87 ALA A CA 1
ATOM 634 C C . ALA A 1 87 ? 2.838 -12.981 -10.615 1.00 72.56 87 ALA A C 1
ATOM 636 O O . ALA A 1 87 ? 3.726 -12.814 -9.774 1.00 72.56 87 ALA A O 1
ATOM 637 N N . ARG A 1 88 ? 3.005 -12.639 -11.896 1.00 72.19 88 ARG A N 1
ATOM 638 C CA . ARG A 1 88 ? 4.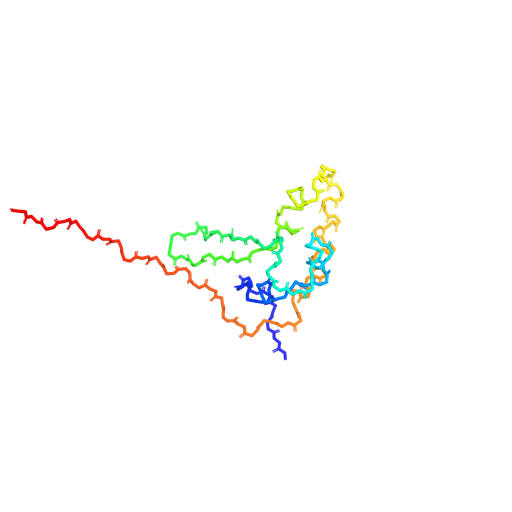206 -11.945 -12.376 1.00 72.19 88 ARG A CA 1
ATOM 639 C C . ARG A 1 88 ? 4.278 -10.522 -11.799 1.00 72.19 88 ARG A C 1
ATOM 641 O O . ARG A 1 88 ? 3.231 -9.930 -11.520 1.00 72.19 88 ARG A O 1
ATOM 648 N N . PRO A 1 89 ? 5.488 -9.963 -11.619 1.00 72.56 89 PRO A N 1
ATOM 649 C CA . PRO A 1 89 ? 5.646 -8.538 -11.345 1.00 72.56 89 PRO A CA 1
ATOM 650 C C . PRO A 1 89 ? 4.937 -7.706 -12.420 1.00 72.56 89 PRO A C 1
ATOM 652 O O . PRO A 1 89 ? 4.902 -8.101 -13.587 1.00 72.56 89 PRO A O 1
ATOM 655 N N . LEU A 1 90 ? 4.350 -6.577 -12.023 1.00 72.44 90 LEU A N 1
ATOM 656 C CA . LEU A 1 90 ? 3.763 -5.643 -12.977 1.00 72.44 90 LEU A CA 1
ATOM 657 C C . LEU A 1 90 ? 4.877 -4.802 -13.594 1.00 72.44 90 LEU A C 1
ATOM 659 O O . LEU A 1 90 ? 5.510 -4.009 -12.905 1.00 72.44 90 LEU A O 1
ATOM 663 N N . GLU A 1 91 ? 5.078 -4.942 -14.900 1.00 70.19 91 GLU A N 1
ATOM 664 C CA . GLU A 1 91 ? 5.890 -3.998 -15.658 1.00 70.19 91 GLU A CA 1
ATOM 665 C C . GLU A 1 91 ? 5.026 -2.786 -16.030 1.00 70.19 91 GLU A C 1
ATOM 667 O O . GLU A 1 91 ? 3.995 -2.914 -16.695 1.00 70.19 91 GLU A O 1
ATOM 672 N N . ALA A 1 92 ? 5.447 -1.590 -15.622 1.00 67.00 92 ALA A N 1
ATOM 673 C CA . ALA A 1 92 ? 4.851 -0.360 -16.123 1.00 67.00 92 ALA A CA 1
ATOM 674 C C . ALA A 1 92 ? 5.352 -0.122 -17.553 1.00 67.00 92 ALA A C 1
ATOM 676 O O . ALA A 1 92 ? 6.488 0.301 -17.759 1.00 67.00 92 ALA A O 1
ATOM 677 N N . VAL A 1 93 ? 4.508 -0.399 -18.548 1.00 66.81 93 VAL A N 1
ATOM 678 C CA . VAL A 1 93 ? 4.813 -0.058 -19.940 1.00 66.81 93 VAL A CA 1
ATOM 679 C C . VAL A 1 93 ? 4.712 1.454 -20.082 1.00 66.81 93 VAL A C 1
ATOM 681 O O . VAL A 1 93 ? 3.650 2.046 -19.887 1.00 66.81 93 VAL A O 1
ATOM 684 N N . ARG A 1 94 ? 5.836 2.096 -20.403 1.00 63.75 94 ARG A N 1
ATOM 685 C CA . ARG A 1 94 ? 5.840 3.514 -20.749 1.00 63.75 94 ARG A CA 1
ATOM 686 C C . ARG A 1 94 ? 5.078 3.660 -22.075 1.00 63.75 94 ARG A C 1
ATOM 688 O O . ARG A 1 94 ? 5.427 2.941 -23.014 1.00 63.75 94 ARG A O 1
ATOM 695 N N . PRO A 1 95 ? 4.050 4.524 -22.177 1.00 63.09 95 PRO A N 1
ATOM 696 C CA . PRO A 1 95 ? 3.414 4.761 -23.466 1.00 63.09 95 PRO A CA 1
ATOM 697 C C . PRO A 1 95 ? 4.484 5.244 -24.454 1.00 63.09 95 PRO A C 1
ATOM 699 O O . PRO A 1 95 ? 5.403 5.958 -24.026 1.00 63.09 95 PRO A O 1
ATOM 702 N N . PRO A 1 96 ? 4.420 4.834 -25.736 1.00 64.88 96 PRO A N 1
ATOM 703 C CA . PRO A 1 96 ? 5.355 5.326 -26.735 1.00 64.88 96 PRO A CA 1
ATOM 704 C C . PRO A 1 96 ? 5.313 6.851 -26.691 1.00 64.88 96 PRO A C 1
ATOM 706 O O . PRO A 1 96 ? 4.242 7.450 -26.755 1.00 64.88 96 PRO A O 1
ATOM 709 N N . SER A 1 97 ? 6.475 7.469 -26.483 1.00 67.12 97 SER A N 1
ATOM 710 C CA . SER A 1 97 ? 6.606 8.918 -26.541 1.00 67.12 97 SER A CA 1
ATOM 711 C C . SER A 1 97 ? 6.151 9.351 -27.925 1.00 67.12 97 SER A C 1
ATOM 713 O O . SER A 1 97 ? 6.786 8.970 -28.910 1.00 67.12 97 SER A O 1
ATOM 715 N N . GLU A 1 98 ? 5.036 10.073 -27.985 1.00 61.78 98 GLU A N 1
ATOM 716 C CA . GLU A 1 98 ? 4.509 10.641 -29.219 1.00 61.78 98 GLU A CA 1
ATOM 717 C C . GLU A 1 98 ? 5.654 11.394 -29.904 1.00 61.78 98 GLU A C 1
ATOM 719 O O . GLU A 1 98 ? 6.290 12.267 -29.305 1.00 61.78 98 GLU A O 1
ATOM 724 N N . GLY A 1 99 ? 6.020 10.938 -31.105 1.00 66.38 99 GLY A N 1
ATOM 725 C CA . GLY A 1 99 ? 7.071 11.563 -31.898 1.00 66.38 99 GLY A CA 1
ATOM 726 C C . GLY A 1 99 ? 6.715 13.020 -32.206 1.00 66.38 99 GLY A C 1
ATOM 727 O O . GLY A 1 99 ? 5.556 13.414 -32.052 1.00 66.38 99 GLY A O 1
ATOM 728 N N . PRO A 1 100 ? 7.691 13.842 -32.629 1.00 71.44 100 PRO A N 1
ATOM 729 C CA . PRO A 1 100 ? 7.413 15.232 -32.969 1.00 71.44 100 PRO A CA 1
ATOM 730 C C . PRO A 1 100 ? 6.276 15.307 -34.007 1.00 71.44 100 PRO A C 1
ATOM 732 O O . PRO A 1 100 ? 6.233 14.460 -34.907 1.00 71.44 100 PRO A O 1
ATOM 735 N N . PRO A 1 101 ? 5.349 16.279 -33.883 1.00 68.38 101 PRO A N 1
ATOM 736 C CA . PRO A 1 101 ? 4.238 16.418 -34.820 1.00 68.38 101 PRO A CA 1
ATOM 737 C C . PRO A 1 101 ? 4.766 16.561 -36.259 1.00 68.38 101 PRO A C 1
ATOM 739 O O . PRO A 1 101 ? 5.859 17.107 -36.451 1.00 68.38 101 PRO A O 1
ATOM 742 N N . PRO A 1 102 ? 4.031 16.063 -37.273 1.00 69.12 102 PRO A N 1
ATOM 743 C CA . PRO A 1 102 ? 4.477 16.131 -38.661 1.00 69.12 102 PRO A CA 1
ATOM 744 C C . PRO A 1 102 ? 4.688 17.593 -39.095 1.00 69.12 102 PRO A C 1
ATOM 746 O O . PRO A 1 102 ? 3.930 18.464 -38.655 1.00 69.12 102 PRO A O 1
ATOM 749 N N . PRO A 1 103 ? 5.694 17.886 -39.943 1.00 74.25 103 PRO A N 1
ATOM 750 C CA . PRO A 1 103 ? 5.843 19.219 -40.514 1.00 74.25 103 PRO A CA 1
ATOM 751 C C . PRO A 1 103 ? 4.626 19.529 -41.397 1.00 74.25 103 PRO A C 1
ATOM 753 O O . PRO A 1 103 ? 4.216 18.687 -42.201 1.00 74.25 103 PRO A O 1
ATOM 756 N N . GLY A 1 104 ? 4.036 20.706 -41.177 1.00 72.00 104 GLY A N 1
ATOM 757 C CA . GLY A 1 104 ? 2.947 21.255 -41.991 1.00 72.00 104 GLY A CA 1
ATOM 758 C C . GLY A 1 104 ? 3.416 21.848 -43.310 1.00 72.00 104 GLY A C 1
ATOM 759 O O . GLY A 1 104 ? 4.645 22.010 -43.492 1.00 72.00 104 GLY A O 1
#

Secondary structure (DSSP, 8-state):
--BSP-S--HHHHHS--HHHHHHH--SSS--TTEEEE--SSTTSPPEEEEHHHH-HHHHH----HHHHHHHHHHHHHHS-TTS-B-SPP---PPPP-PPPPPP-

Foldseek 3Di:
DADFAPQQQPCQQAAAFPVLCVLVVDGGGHRPQWDWAQDPDPPFATGIDGCQQVPVCVRPVDDDPVVSVVSNVVCSVRRCRPVHDPDDHDGDDDPPDPPDDDDD

Radius of gyration: 17.16 Å; chains: 1; bounding box: 29×45×60 Å

pLDDT: mean 79.77, std 9.96, range [45.25, 90.25]

Sequence (104 aa):
MGAPCNGCGLCCLAEPCPLGMLVSRRRTGACVALRWSPAERPGEGGRYVCGMVADPAGVTGWRNAWALRWLKALSLRWIAAGQGCDARPLEAVRPPSEGPPPPG